Protein AF-A0A7X9DL17-F1 (afdb_monomer)

pLDDT: mean 70.01, std 16.65, range [30.88, 90.94]

Mean predicted aligned error: 10.14 Å

Foldseek 3Di:
DDPPPPPLPFQDLVNVLVVLQPDDAFWKKKFWFAQAQDPLVVVVCQQPDPVRQKDFDPPQPPPVCVSVCSVPDSDGPRDIGMTIIGGHARPVRGPDDSVCCSVPVRRGGSDMGTDDDDD

Nearest PDB structures (foldseek):
  6dzp-assembly1_I  TM=3.539E-01  e=1.680E+00  Mycolicibacterium smegmatis MC2 155
  7of2-assembly1_I  TM=3.763E-01  e=3.217E+00  Homo sapiens
  7pip-assembly1_g  TM=2.037E-01  e=8.525E+00  Mycoplasmoides pneumoniae M129

Structure (mmCIF, N/CA/C/O backbone):
data_AF-A0A7X9DL17-F1
#
_entry.id   AF-A0A7X9DL17-F1
#
loop_
_atom_site.group_PDB
_atom_site.id
_atom_site.type_symbol
_atom_site.label_atom_id
_atom_site.label_alt_id
_atom_site.label_comp_id
_atom_site.label_asym_id
_atom_site.label_entity_id
_atom_site.label_seq_id
_atom_site.pdbx_PDB_ins_code
_atom_site.Cartn_x
_atom_site.Cartn_y
_atom_site.Cartn_z
_atom_site.occupancy
_atom_site.B_iso_or_equiv
_atom_site.auth_seq_id
_atom_site.auth_comp_id
_atom_site.auth_asym_id
_atom_site.auth_atom_id
_atom_site.pdbx_PDB_model_num
ATOM 1 N N . MET A 1 1 ? 9.748 -1.549 -36.839 1.00 34.19 1 MET A N 1
ATOM 2 C CA . MET A 1 1 ? 8.921 -2.304 -35.879 1.00 34.19 1 MET A CA 1
ATOM 3 C C . MET A 1 1 ? 8.423 -1.297 -34.868 1.00 34.19 1 MET A C 1
ATOM 5 O O . MET A 1 1 ? 9.203 -0.851 -34.038 1.00 34.19 1 MET A O 1
ATOM 9 N N . GLU A 1 2 ? 7.187 -0.836 -35.028 1.00 30.88 2 GLU A N 1
ATOM 10 C CA . GLU A 1 2 ? 6.541 0.017 -34.033 1.00 30.88 2 GLU A CA 1
ATOM 11 C C . GLU A 1 2 ? 6.175 -0.862 -32.840 1.00 30.88 2 GLU A C 1
ATOM 13 O O . GLU A 1 2 ? 5.364 -1.780 -32.951 1.00 30.88 2 GLU A O 1
ATOM 18 N N . PHE A 1 3 ? 6.830 -0.628 -31.706 1.00 32.59 3 PHE A N 1
ATOM 19 C CA . PHE A 1 3 ? 6.409 -1.216 -30.446 1.00 32.59 3 PHE A CA 1
ATOM 20 C C . PHE A 1 3 ? 5.177 -0.445 -29.979 1.00 32.59 3 PHE A C 1
ATOM 22 O O . PHE A 1 3 ? 5.293 0.613 -29.365 1.00 32.59 3 PHE A O 1
ATOM 29 N N . SER A 1 4 ? 3.985 -0.963 -30.283 1.00 34.31 4 SER A N 1
ATOM 30 C CA . SER A 1 4 ? 2.783 -0.571 -29.553 1.00 34.31 4 SER A CA 1
ATOM 31 C C . SER A 1 4 ? 2.979 -0.960 -28.090 1.00 34.31 4 SER A C 1
ATOM 33 O O . SER A 1 4 ? 2.832 -2.126 -27.721 1.00 34.31 4 SER A O 1
ATOM 35 N N . GLN A 1 5 ? 3.308 0.024 -27.252 1.00 36.88 5 GLN A N 1
ATOM 36 C CA . GLN A 1 5 ? 3.053 -0.043 -25.820 1.00 36.88 5 GLN A CA 1
ATOM 37 C C . GLN A 1 5 ? 1.539 -0.190 -25.654 1.00 36.88 5 GLN A C 1
ATOM 39 O O . GLN A 1 5 ? 0.799 0.792 -25.670 1.00 36.88 5 GLN A O 1
ATOM 44 N N . LYS A 1 6 ? 1.062 -1.438 -25.560 1.00 36.97 6 LYS A N 1
ATOM 45 C CA . LYS A 1 6 ? -0.248 -1.717 -24.974 1.00 36.97 6 LYS A CA 1
ATOM 46 C C . LYS A 1 6 ? -0.255 -1.018 -23.622 1.00 36.97 6 LYS A C 1
ATOM 48 O O . LYS A 1 6 ? 0.640 -1.267 -22.815 1.00 36.97 6 LYS A O 1
ATOM 53 N N . GLY A 1 7 ? -1.209 -0.108 -23.439 1.00 40.34 7 GLY A N 1
ATOM 54 C CA . GLY A 1 7 ? -1.436 0.569 -22.175 1.00 40.34 7 GLY A CA 1
ATOM 55 C C . GLY A 1 7 ? -1.478 -0.476 -21.073 1.00 40.34 7 GLY A C 1
ATOM 56 O O . GLY A 1 7 ? -2.349 -1.338 -21.070 1.00 40.34 7 GLY A O 1
ATOM 57 N N . VAL A 1 8 ? -0.471 -0.440 -20.206 1.00 41.78 8 VAL A N 1
ATOM 58 C CA . VAL A 1 8 ? -0.549 -1.080 -18.901 1.00 41.78 8 VAL A CA 1
ATOM 59 C C . VAL A 1 8 ? -1.662 -0.315 -18.211 1.00 41.78 8 VAL A C 1
ATOM 61 O O . VAL A 1 8 ? -1.482 0.882 -17.962 1.00 41.78 8 VAL A O 1
ATOM 64 N N . ASP A 1 9 ? -2.826 -0.946 -18.049 1.00 44.84 9 ASP A N 1
ATOM 65 C CA . ASP A 1 9 ? -3.956 -0.348 -17.349 1.00 44.84 9 ASP A CA 1
ATOM 66 C C . ASP A 1 9 ? -3.421 0.169 -16.015 1.00 44.84 9 ASP A C 1
ATOM 68 O O . ASP A 1 9 ? -2.952 -0.578 -15.158 1.00 44.84 9 ASP A O 1
ATOM 72 N N . LYS A 1 10 ? -3.337 1.496 -15.905 1.00 55.38 10 LYS A N 1
ATOM 73 C CA . LYS A 1 10 ? -2.971 2.128 -14.648 1.00 55.38 10 LYS A CA 1
ATOM 74 C C . LYS A 1 10 ? -4.097 1.787 -13.689 1.00 55.38 10 LYS A C 1
ATOM 76 O O . LYS A 1 10 ? -5.256 1.890 -14.086 1.00 55.38 10 LYS A O 1
ATOM 81 N N . VAL A 1 11 ? -3.760 1.456 -12.444 1.00 64.88 11 VAL A N 1
ATOM 82 C CA . VAL A 1 11 ? -4.734 1.533 -11.358 1.00 64.88 11 VAL A CA 1
ATOM 83 C C . VAL A 1 11 ? -5.469 2.864 -11.501 1.00 64.88 11 VAL A C 1
ATOM 85 O O . VAL A 1 11 ? -4.837 3.927 -11.507 1.00 64.88 11 VAL A O 1
ATOM 88 N N . ASP A 1 12 ? -6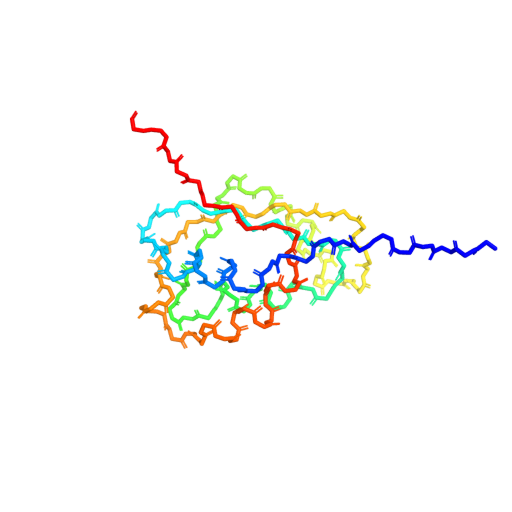.782 2.790 -11.695 1.00 79.38 12 ASP A N 1
ATOM 89 C CA . ASP A 1 12 ? -7.609 3.975 -11.836 1.00 79.38 12 ASP A CA 1
ATOM 90 C C . ASP A 1 12 ? -7.525 4.778 -10.532 1.00 79.38 12 ASP A C 1
ATOM 92 O O . ASP A 1 12 ? -7.726 4.249 -9.432 1.00 79.38 12 ASP A O 1
ATOM 96 N N . GLY A 1 13 ? -7.137 6.050 -10.646 1.00 77.75 13 GLY A N 1
ATOM 97 C CA . GLY A 1 13 ? -6.870 6.895 -9.484 1.00 77.75 13 GLY A CA 1
ATOM 98 C C . GLY A 1 13 ? -8.103 7.058 -8.595 1.00 77.75 13 GLY A C 1
ATOM 99 O O . GLY A 1 13 ? -7.968 7.079 -7.368 1.00 77.75 13 GLY A O 1
ATOM 100 N N . ASP A 1 14 ? -9.297 7.099 -9.191 1.00 84.06 14 ASP A N 1
ATOM 101 C CA . ASP A 1 14 ? -10.557 7.210 -8.463 1.00 84.06 14 ASP A CA 1
ATOM 102 C C . ASP A 1 14 ? -10.915 5.886 -7.777 1.00 84.06 14 ASP A C 1
ATOM 104 O O . ASP A 1 14 ? -11.297 5.887 -6.602 1.00 84.06 14 ASP A O 1
ATOM 108 N N . GLU A 1 15 ? -10.709 4.744 -8.437 1.00 86.12 15 GLU A N 1
ATOM 109 C CA . GLU A 1 15 ? -10.894 3.429 -7.816 1.00 86.12 15 GLU A CA 1
ATOM 110 C C . GLU A 1 15 ? -9.952 3.230 -6.617 1.00 86.12 15 GLU A C 1
ATOM 112 O O . GLU A 1 15 ? -10.385 2.827 -5.529 1.00 86.12 15 GLU A O 1
ATOM 117 N N . PHE A 1 16 ? -8.670 3.568 -6.770 1.00 87.00 16 PHE A N 1
ATOM 118 C CA . PHE A 1 16 ? -7.692 3.484 -5.686 1.00 87.00 16 PHE A CA 1
ATOM 119 C C . PHE A 1 16 ? -8.053 4.399 -4.521 1.00 87.00 16 PHE A C 1
ATOM 121 O O . PHE A 1 16 ? -8.025 3.973 -3.362 1.00 87.00 16 PHE A O 1
ATOM 128 N N . ARG A 1 17 ? -8.461 5.636 -4.821 1.00 89.38 17 ARG A N 1
ATOM 129 C CA . ARG A 1 17 ? -8.933 6.605 -3.830 1.00 89.38 17 ARG A CA 1
ATOM 130 C C . ARG A 1 17 ? -10.103 6.047 -3.024 1.00 89.38 17 ARG A C 1
ATOM 132 O O . ARG A 1 17 ? -10.076 6.092 -1.792 1.00 89.38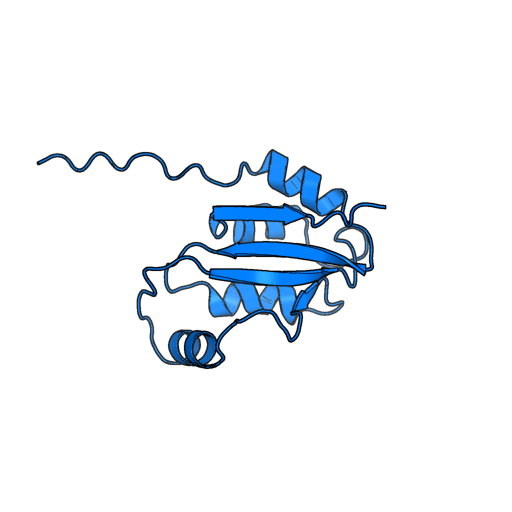 17 ARG A O 1
ATOM 139 N N . VAL A 1 18 ? -11.117 5.503 -3.699 1.00 89.62 18 VAL A N 1
ATOM 140 C CA . VAL A 1 18 ? -12.306 4.927 -3.055 1.00 89.62 18 VAL A CA 1
ATOM 141 C C . VAL A 1 18 ? -11.915 3.750 -2.159 1.00 89.62 18 VAL A C 1
ATOM 143 O O . VAL A 1 18 ? -12.313 3.716 -0.989 1.00 89.62 18 VAL A O 1
ATOM 146 N N . LYS A 1 19 ? -11.079 2.827 -2.656 1.00 89.56 19 LYS A N 1
ATOM 147 C CA . LYS A 1 19 ? -10.584 1.691 -1.865 1.00 89.56 19 LYS A CA 1
ATOM 148 C C . LYS A 1 19 ? -9.822 2.168 -0.624 1.00 89.56 19 LYS A C 1
ATOM 150 O O . LYS A 1 19 ? -10.142 1.711 0.472 1.00 89.56 19 LYS A O 1
ATOM 155 N N . LEU A 1 20 ? -8.897 3.126 -0.754 1.00 88.50 20 LEU A N 1
ATOM 156 C CA . LEU A 1 20 ? -8.110 3.685 0.356 1.00 88.50 20 LEU A CA 1
ATOM 157 C C . LEU A 1 20 ? -8.970 4.327 1.453 1.00 88.50 20 LEU A C 1
ATOM 159 O O . LEU A 1 20 ? -8.733 4.081 2.638 1.00 88.50 20 LEU A O 1
ATOM 163 N N . ILE A 1 21 ? -9.973 5.132 1.082 1.00 90.12 21 ILE A N 1
ATOM 164 C CA . ILE A 1 21 ? -10.885 5.771 2.048 1.00 90.12 21 ILE A CA 1
ATOM 165 C C . ILE A 1 21 ? -11.711 4.716 2.800 1.00 90.12 21 ILE A C 1
ATOM 167 O O . ILE A 1 21 ? -12.014 4.890 3.981 1.00 90.12 21 ILE A O 1
ATOM 171 N N . SER A 1 22 ? -12.078 3.624 2.125 1.00 90.06 22 SER A N 1
ATOM 172 C CA . SER A 1 22 ? -12.926 2.570 2.693 1.00 90.06 22 SER A CA 1
ATOM 173 C C . SER A 1 22 ? -12.214 1.661 3.706 1.00 90.06 22 SER A C 1
ATOM 175 O O . SER A 1 22 ? -12.880 0.903 4.422 1.00 90.06 22 SER A O 1
ATOM 177 N N . LEU A 1 23 ? -10.880 1.742 3.795 1.00 90.56 23 LEU A N 1
ATOM 178 C CA . LEU A 1 23 ? -10.077 0.869 4.645 1.00 90.56 23 LEU A CA 1
ATOM 179 C C . LEU A 1 23 ? -10.411 1.024 6.129 1.00 90.56 23 LEU A C 1
ATOM 181 O O . LEU A 1 23 ? -10.587 2.114 6.675 1.00 90.56 23 LEU A O 1
ATOM 185 N N . ARG A 1 24 ? -10.415 -0.109 6.821 1.00 90.25 24 ARG A N 1
ATOM 186 C CA . ARG A 1 24 ? -10.623 -0.224 8.261 1.00 90.25 24 ARG A CA 1
ATOM 187 C C . ARG A 1 24 ? -9.380 -0.799 8.915 1.00 90.25 24 ARG A C 1
ATOM 189 O O . ARG A 1 24 ? -8.653 -1.606 8.339 1.00 90.25 24 ARG A O 1
ATOM 196 N N . ARG A 1 25 ? -9.157 -0.402 10.168 1.00 89.38 25 ARG A N 1
ATOM 197 C CA . ARG A 1 25 ? -8.061 -0.928 10.985 1.00 89.38 25 ARG A CA 1
ATOM 198 C C . ARG A 1 25 ? -8.126 -2.458 11.033 1.00 89.38 25 ARG A C 1
ATOM 200 O O . ARG A 1 25 ? -9.204 -3.022 11.187 1.00 89.38 25 ARG A O 1
ATOM 207 N N . ASN A 1 26 ? -6.961 -3.095 10.968 1.00 88.88 26 ASN A N 1
ATOM 208 C CA . ASN A 1 26 ? -6.740 -4.541 10.928 1.00 88.88 26 ASN A CA 1
ATOM 209 C C . ASN A 1 26 ? -7.160 -5.267 9.644 1.00 88.88 26 ASN A C 1
ATOM 211 O O . ASN A 1 26 ? -6.990 -6.484 9.598 1.00 88.88 26 ASN A O 1
ATOM 215 N N . GLN A 1 27 ? -7.656 -4.576 8.614 1.00 90.94 27 GLN A N 1
ATOM 216 C CA . GLN A 1 27 ? -7.819 -5.212 7.308 1.00 90.94 27 GLN A CA 1
ATOM 217 C C . GLN A 1 27 ? -6.462 -5.553 6.699 1.00 90.94 27 GLN A C 1
ATOM 219 O O . GLN A 1 27 ? -5.466 -4.867 6.947 1.00 90.94 27 GLN A O 1
ATOM 224 N N . THR A 1 28 ? -6.452 -6.611 5.897 1.00 90.44 28 THR A N 1
ATOM 225 C CA . THR A 1 28 ? -5.301 -6.986 5.085 1.00 90.44 28 THR A CA 1
ATOM 226 C C . THR A 1 28 ? -5.480 -6.401 3.692 1.00 90.44 28 THR A C 1
ATOM 228 O O . THR A 1 28 ? -6.560 -6.485 3.109 1.00 90.44 28 THR A O 1
ATOM 231 N N . VAL A 1 29 ? -4.424 -5.797 3.168 1.00 89.31 29 VAL A N 1
ATOM 232 C CA . VAL A 1 29 ? -4.363 -5.256 1.811 1.00 89.31 29 VAL A CA 1
ATOM 233 C C . VAL A 1 29 ? -3.107 -5.767 1.125 1.00 89.31 29 VAL A C 1
ATOM 235 O O . VAL A 1 29 ? -2.112 -6.047 1.794 1.00 89.31 29 VAL A O 1
ATOM 238 N N . VAL A 1 30 ? -3.149 -5.881 -0.195 1.00 88.12 30 VAL A N 1
ATOM 239 C CA . VAL A 1 30 ? -1.990 -6.214 -1.018 1.00 88.12 30 VAL A CA 1
ATOM 240 C C . VAL A 1 30 ? -1.762 -5.069 -1.991 1.00 88.12 30 VAL A C 1
ATOM 242 O O . VAL A 1 30 ? -2.674 -4.661 -2.708 1.00 88.12 30 VAL A O 1
ATOM 245 N N . PHE A 1 31 ? -0.547 -4.536 -1.974 1.00 85.44 31 PHE A N 1
ATOM 246 C CA . PHE A 1 31 ? -0.068 -3.586 -2.968 1.00 85.44 31 PHE A CA 1
ATOM 247 C C . PHE A 1 31 ? 0.742 -4.360 -4.006 1.00 85.44 31 PHE A C 1
ATOM 249 O O . PHE A 1 31 ? 1.800 -4.889 -3.666 1.00 85.44 31 PHE A O 1
ATOM 256 N N . GLU A 1 32 ? 0.262 -4.449 -5.242 1.00 83.25 32 GLU A N 1
ATOM 257 C CA . GLU A 1 32 ? 1.016 -5.063 -6.336 1.00 83.25 32 GLU A CA 1
ATOM 258 C C . GLU A 1 32 ? 1.809 -3.975 -7.054 1.00 83.25 32 GLU A C 1
ATOM 260 O O . GLU A 1 32 ? 1.239 -3.158 -7.771 1.00 83.25 32 GLU A O 1
ATOM 265 N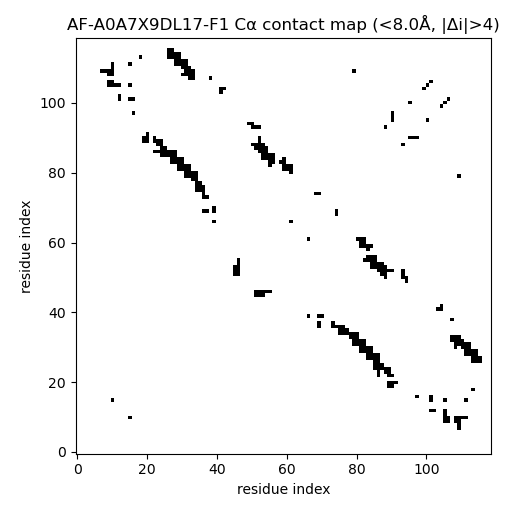 N . PHE A 1 33 ? 3.120 -3.912 -6.819 1.00 78.81 33 PHE A N 1
ATOM 266 C CA . PHE A 1 33 ? 3.969 -2.871 -7.398 1.00 78.81 33 PHE A CA 1
ATOM 267 C C . PHE A 1 33 ? 4.472 -3.245 -8.782 1.00 78.81 33 PHE A C 1
ATOM 269 O O . PHE A 1 33 ? 4.904 -4.375 -9.001 1.00 78.81 33 PHE A O 1
ATOM 276 N N . LYS A 1 34 ? 4.554 -2.238 -9.655 1.00 75.88 34 LYS A N 1
ATOM 277 C CA . LYS A 1 34 ? 5.279 -2.289 -10.925 1.00 75.88 34 LYS A CA 1
ATOM 278 C C . LYS A 1 34 ? 6.771 -2.467 -10.681 1.00 75.88 34 LYS A C 1
ATOM 280 O O . LYS A 1 34 ? 7.386 -1.745 -9.889 1.00 75.88 34 LYS A O 1
ATOM 285 N N . GLY A 1 35 ? 7.389 -3.363 -11.438 1.00 64.50 35 GLY A N 1
ATOM 286 C CA . GLY A 1 35 ? 8.837 -3.539 -11.437 1.00 64.50 35 GLY A CA 1
ATOM 287 C C . GLY A 1 35 ? 9.567 -2.404 -12.168 1.00 64.50 35 GLY A C 1
ATOM 288 O O . GLY A 1 35 ? 9.863 -2.561 -13.345 1.00 64.50 35 GLY A O 1
ATOM 289 N N . MET A 1 36 ? 9.841 -1.255 -11.518 1.00 57.28 36 MET A N 1
ATOM 290 C CA . MET A 1 36 ? 10.729 -0.192 -12.060 1.00 57.28 36 MET A CA 1
ATOM 291 C C . MET A 1 36 ? 11.446 0.681 -10.991 1.00 57.28 36 MET A C 1
ATOM 293 O O . MET A 1 36 ? 11.004 1.769 -10.663 1.00 57.28 36 MET A O 1
ATOM 297 N N . VAL A 1 37 ? 12.624 0.254 -10.521 1.00 50.69 37 VAL A N 1
ATOM 298 C CA . VAL A 1 37 ? 13.788 1.020 -9.967 1.00 50.69 37 VAL A CA 1
ATOM 299 C C . VAL A 1 37 ? 13.631 2.083 -8.868 1.00 50.69 37 VAL A C 1
AT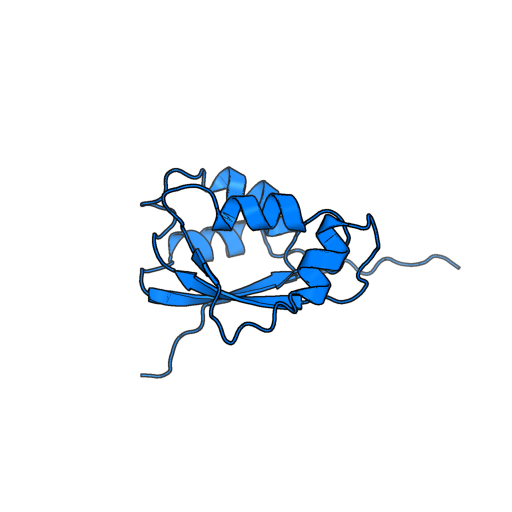OM 301 O O . VAL A 1 37 ? 14.427 2.083 -7.938 1.00 50.69 37 VAL A O 1
ATOM 304 N N . HIS A 1 38 ? 12.713 3.044 -8.933 1.00 52.81 38 HIS A N 1
ATOM 305 C CA . HIS A 1 38 ? 12.806 4.258 -8.097 1.00 52.81 38 HIS A CA 1
ATOM 306 C C . HIS A 1 38 ? 11.948 4.235 -6.822 1.00 52.81 38 HIS A C 1
ATOM 308 O O . HIS A 1 38 ? 11.826 5.243 -6.124 1.00 52.81 38 HIS A O 1
ATOM 314 N N . TRP A 1 39 ? 11.364 3.084 -6.486 1.00 55.88 39 TRP A N 1
ATOM 315 C CA . TRP A 1 39 ? 10.208 3.038 -5.591 1.00 55.88 39 TRP A CA 1
ATOM 316 C C . TRP A 1 39 ? 10.512 2.749 -4.127 1.00 55.88 39 TRP A C 1
ATOM 318 O O . TRP A 1 39 ? 9.685 3.093 -3.290 1.00 55.88 39 TRP A O 1
ATOM 328 N N . ALA A 1 40 ? 11.677 2.190 -3.782 1.00 52.34 40 ALA A N 1
ATOM 329 C CA . ALA A 1 40 ? 11.969 1.812 -2.396 1.00 52.34 40 ALA A CA 1
ATOM 330 C C . ALA A 1 40 ? 11.893 3.007 -1.428 1.00 52.34 40 ALA A C 1
ATOM 332 O O . ALA A 1 40 ? 11.316 2.880 -0.355 1.00 52.34 40 ALA A O 1
ATOM 333 N N . THR A 1 41 ? 12.365 4.196 -1.810 1.00 53.06 41 THR A N 1
ATOM 334 C CA . THR A 1 41 ? 12.286 5.404 -0.965 1.00 53.06 41 THR A CA 1
ATOM 335 C C . THR A 1 41 ? 10.864 5.943 -0.786 1.00 53.06 41 THR A C 1
ATOM 337 O O . THR A 1 41 ? 10.513 6.364 0.314 1.00 53.06 41 THR A O 1
ATOM 340 N N . ASN A 1 42 ? 10.023 5.894 -1.824 1.00 56.00 42 ASN A N 1
ATOM 341 C CA . ASN A 1 42 ? 8.639 6.394 -1.759 1.00 56.00 42 ASN A CA 1
ATOM 342 C C . ASN A 1 42 ? 7.698 5.380 -1.098 1.00 56.00 42 ASN A C 1
ATOM 344 O O . ASN A 1 42 ? 6.795 5.749 -0.353 1.00 56.00 42 ASN A O 1
ATOM 348 N N . PHE A 1 43 ? 7.967 4.095 -1.313 1.00 61.00 43 PHE A N 1
ATOM 349 C CA . PHE A 1 43 ? 7.361 2.995 -0.584 1.00 61.00 43 PHE A CA 1
ATOM 350 C C . PHE A 1 43 ? 7.667 3.133 0.908 1.00 61.00 43 PHE A C 1
ATOM 352 O O . PHE A 1 43 ? 6.746 3.224 1.709 1.00 61.00 43 PHE A O 1
ATOM 359 N N . LEU A 1 44 ? 8.936 3.300 1.297 1.00 58.75 44 LEU A N 1
ATOM 360 C CA . LEU A 1 44 ? 9.311 3.524 2.697 1.00 58.75 44 LEU A CA 1
ATOM 361 C C . LEU A 1 44 ? 8.625 4.756 3.309 1.00 58.75 44 LEU A C 1
ATOM 363 O O . LEU A 1 44 ? 8.334 4.731 4.501 1.00 58.75 44 LEU A O 1
ATOM 367 N N . ALA A 1 45 ? 8.294 5.793 2.533 1.00 58.88 45 ALA A N 1
ATOM 368 C CA . ALA A 1 45 ? 7.538 6.940 3.043 1.00 58.88 45 ALA A CA 1
ATOM 369 C C . ALA A 1 45 ? 6.115 6.565 3.516 1.00 58.88 45 ALA A C 1
ATOM 371 O O . ALA A 1 45 ? 5.651 7.100 4.518 1.00 58.88 45 ALA A O 1
ATOM 372 N N . LEU A 1 46 ? 5.442 5.593 2.890 1.00 63.53 46 LEU A N 1
ATOM 373 C CA . LEU A 1 46 ? 4.156 5.075 3.387 1.00 63.53 46 LEU A CA 1
ATOM 374 C C . LEU A 1 46 ? 4.283 4.289 4.702 1.00 63.53 46 LEU A C 1
ATOM 376 O O . LEU A 1 46 ? 3.353 4.285 5.511 1.00 63.53 46 LEU A O 1
ATOM 380 N N . PHE A 1 47 ? 5.410 3.597 4.894 1.00 65.56 47 PHE A N 1
ATOM 381 C CA . PHE A 1 47 ? 5.616 2.643 5.994 1.00 65.56 47 PHE A CA 1
ATOM 382 C C . PHE A 1 47 ? 6.453 3.181 7.154 1.00 65.56 47 PHE A C 1
ATOM 384 O O . PHE A 1 47 ? 6.468 2.553 8.207 1.00 65.56 47 PHE A O 1
ATOM 391 N N . ASN A 1 48 ? 7.127 4.323 6.988 1.00 65.50 48 ASN A N 1
ATOM 392 C CA . ASN A 1 48 ? 7.998 4.919 8.006 1.00 65.50 48 ASN A CA 1
ATOM 393 C C . ASN A 1 48 ? 7.576 6.329 8.441 1.00 65.50 48 ASN A C 1
ATOM 395 O O . ASN A 1 48 ? 8.261 6.912 9.278 1.00 65.50 48 ASN A O 1
ATOM 399 N N . VAL A 1 49 ? 6.476 6.890 7.920 1.00 64.06 49 VAL A N 1
ATOM 400 C CA . VAL A 1 49 ? 5.947 8.187 8.383 1.00 64.06 49 VAL A CA 1
ATOM 401 C C . VAL A 1 49 ? 4.927 7.965 9.507 1.00 64.06 49 VAL A C 1
ATOM 403 O O . VAL A 1 49 ? 3.881 7.358 9.269 1.00 64.06 49 VAL A O 1
ATOM 406 N N . PRO A 1 50 ? 5.188 8.439 10.741 1.00 62.97 50 PRO A N 1
ATOM 407 C CA . PRO A 1 50 ? 4.226 8.344 11.831 1.00 62.97 50 PRO A CA 1
ATOM 408 C C . PRO A 1 50 ? 3.032 9.304 11.637 1.00 62.97 50 PRO A C 1
ATOM 410 O O . PRO A 1 50 ? 3.235 10.447 11.229 1.00 62.97 50 PRO A O 1
ATOM 413 N N . PRO A 1 51 ? 1.802 8.901 12.006 1.00 69.44 51 PRO A N 1
ATOM 414 C CA . PRO A 1 51 ? 1.427 7.559 12.440 1.00 69.44 51 PRO A CA 1
ATOM 415 C C . PRO A 1 51 ? 1.420 6.580 11.257 1.00 69.44 51 PRO A C 1
ATOM 417 O O . PRO A 1 51 ? 0.842 6.865 10.212 1.00 69.44 51 PRO A O 1
ATOM 420 N N . LEU A 1 52 ? 2.027 5.404 11.453 1.00 77.81 52 LEU A N 1
ATOM 421 C CA . LEU A 1 52 ? 2.154 4.389 10.406 1.00 77.81 52 LEU A CA 1
ATOM 422 C C . LEU A 1 52 ? 0.768 3.981 9.891 1.00 77.81 52 LEU A C 1
ATOM 424 O O . LEU A 1 52 ? -0.076 3.548 10.680 1.00 77.81 52 LEU A O 1
ATOM 428 N N . MET A 1 53 ? 0.523 4.107 8.586 1.00 81.81 53 MET A N 1
ATOM 429 C CA . MET A 1 53 ? -0.754 3.693 7.988 1.00 81.81 53 MET A CA 1
ATOM 430 C C . MET A 1 53 ? -0.853 2.179 7.863 1.00 81.81 53 MET A C 1
ATOM 432 O O . MET A 1 53 ? -1.889 1.585 8.167 1.00 81.81 53 MET A O 1
ATOM 436 N N . PHE A 1 54 ? 0.253 1.553 7.472 1.00 85.25 54 PHE A N 1
ATOM 437 C CA . PHE A 1 54 ? 0.324 0.143 7.139 1.00 85.25 54 PHE A CA 1
ATOM 438 C C . PHE A 1 54 ? 1.494 -0.520 7.861 1.00 85.25 54 PHE A C 1
ATOM 440 O O . PHE A 1 54 ? 2.532 0.092 8.098 1.00 85.25 54 PHE A O 1
ATOM 447 N N . GLN A 1 55 ? 1.316 -1.791 8.195 1.00 84.75 55 GLN A N 1
ATOM 448 C CA . GLN A 1 55 ? 2.361 -2.674 8.686 1.00 84.75 55 GLN A CA 1
ATOM 449 C C . GLN A 1 55 ? 2.563 -3.786 7.667 1.00 84.75 55 GLN A C 1
ATOM 451 O O . GLN A 1 55 ? 1.611 -4.498 7.358 1.00 84.75 55 GLN A O 1
ATOM 456 N N . ILE A 1 56 ? 3.784 -3.955 7.170 1.00 81.31 56 ILE A N 1
ATOM 457 C CA . ILE A 1 56 ? 4.124 -5.074 6.288 1.00 81.31 56 ILE A CA 1
ATOM 458 C C . ILE A 1 56 ? 3.951 -6.377 7.073 1.00 81.31 56 ILE A C 1
ATOM 460 O O . ILE A 1 56 ? 4.429 -6.501 8.204 1.00 81.31 56 ILE A O 1
ATOM 464 N N . ALA A 1 57 ? 3.233 -7.329 6.486 1.00 79.81 57 ALA A N 1
ATOM 465 C CA . ALA A 1 57 ? 3.047 -8.641 7.077 1.00 79.81 57 ALA A CA 1
ATOM 466 C C . ALA A 1 57 ? 4.369 -9.432 7.013 1.00 79.81 57 ALA A C 1
ATOM 468 O O . ALA A 1 57 ? 5.049 -9.374 5.989 1.00 79.81 57 ALA A O 1
ATOM 469 N N . PRO A 1 58 ? 4.762 -10.168 8.066 1.00 68.38 58 PRO A N 1
ATOM 470 C CA . PRO A 1 58 ? 6.027 -10.907 8.087 1.00 68.38 58 PRO A CA 1
ATOM 471 C C . PRO A 1 58 ? 6.108 -12.003 7.011 1.00 68.38 58 PRO A C 1
ATOM 473 O O . PRO A 1 58 ? 7.197 -12.333 6.556 1.00 68.38 58 PRO A O 1
ATOM 476 N N . GLU A 1 59 ? 4.965 -12.541 6.582 1.00 69.56 59 GLU A N 1
ATOM 477 C CA . GLU A 1 59 ? 4.830 -13.478 5.464 1.00 69.56 59 GLU A CA 1
ATOM 478 C C . GLU A 1 59 ? 4.873 -12.810 4.083 1.00 69.56 59 GLU A C 1
ATOM 480 O O . GLU A 1 59 ? 4.967 -13.502 3.068 1.00 69.56 59 GLU A O 1
ATOM 485 N N . SER A 1 60 ? 4.797 -11.475 4.022 1.00 64.31 60 SER A N 1
ATOM 486 C CA . SER A 1 60 ? 4.999 -10.747 2.778 1.00 64.31 60 SER A CA 1
ATOM 487 C C . SER A 1 60 ? 6.436 -10.991 2.348 1.00 64.31 60 SER A C 1
ATOM 489 O O . SER A 1 60 ? 7.370 -10.502 2.983 1.00 64.31 60 SER A O 1
ATOM 491 N N . ALA A 1 61 ? 6.612 -11.745 1.266 1.00 52.84 61 ALA A N 1
ATOM 492 C CA . ALA A 1 61 ? 7.900 -12.061 0.667 1.00 52.84 61 ALA A CA 1
ATOM 493 C C . ALA A 1 61 ? 8.519 -10.830 -0.015 1.00 52.84 61 ALA A C 1
ATOM 495 O O . ALA A 1 61 ? 8.947 -10.882 -1.166 1.00 52.84 61 ALA A O 1
ATOM 496 N N . ILE A 1 62 ? 8.597 -9.702 0.693 1.00 57.75 62 ILE A N 1
ATOM 497 C CA . ILE A 1 62 ? 9.574 -8.686 0.356 1.00 57.75 62 ILE A CA 1
ATOM 498 C C . ILE A 1 62 ? 10.907 -9.307 0.734 1.00 57.75 62 ILE A C 1
ATOM 500 O O . ILE A 1 62 ? 11.331 -9.266 1.890 1.00 57.75 62 ILE A O 1
ATOM 504 N N . SER A 1 63 ? 11.547 -9.956 -0.235 1.00 56.47 63 SER A N 1
ATOM 505 C CA . SER A 1 63 ? 12.904 -10.426 -0.032 1.00 56.47 63 SER A CA 1
ATOM 506 C C . SER A 1 63 ? 13.735 -9.216 0.395 1.00 56.47 63 SER A C 1
ATOM 508 O O . SER A 1 63 ? 13.798 -8.214 -0.318 1.00 56.47 63 SER A O 1
ATOM 510 N N . TRP A 1 64 ? 14.372 -9.276 1.565 1.00 53.44 64 TRP A N 1
ATOM 511 C CA . TRP A 1 64 ? 15.332 -8.249 1.977 1.00 53.44 64 TRP A CA 1
ATOM 512 C C . TRP A 1 64 ? 16.430 -8.060 0.929 1.00 53.44 64 TRP A C 1
ATOM 514 O O . TRP A 1 64 ? 17.020 -6.992 0.852 1.00 53.44 64 TRP A O 1
ATOM 524 N N . GLU A 1 65 ? 16.666 -9.063 0.082 1.00 54.69 65 GLU A N 1
ATOM 525 C CA . GLU A 1 65 ? 17.512 -8.967 -1.101 1.00 54.69 65 GLU A CA 1
ATOM 526 C C . GLU A 1 65 ? 16.983 -7.957 -2.127 1.00 54.69 65 GLU A C 1
ATOM 528 O O . GLU A 1 65 ? 17.768 -7.209 -2.693 1.00 54.69 65 GLU A O 1
ATOM 533 N N . VAL A 1 66 ? 15.667 -7.885 -2.331 1.00 56.25 66 VAL A N 1
ATOM 534 C CA . VAL A 1 66 ? 15.004 -6.919 -3.216 1.00 56.25 66 VAL A CA 1
ATOM 535 C C . VAL A 1 66 ? 15.111 -5.511 -2.621 1.00 56.25 66 VAL A C 1
ATOM 537 O O . VAL A 1 66 ? 15.561 -4.595 -3.302 1.00 56.25 66 VAL A O 1
ATOM 540 N N . VAL A 1 67 ? 14.839 -5.342 -1.321 1.00 56.88 67 VAL A N 1
ATOM 541 C CA . VAL A 1 67 ? 15.015 -4.051 -0.617 1.00 56.88 67 VAL A CA 1
ATOM 542 C C . VAL A 1 67 ? 16.479 -3.599 -0.618 1.00 56.88 67 VAL A C 1
ATOM 544 O O . VAL A 1 67 ? 16.764 -2.447 -0.933 1.00 56.88 67 VAL A O 1
ATOM 547 N N . ASN A 1 68 ? 17.421 -4.498 -0.320 1.00 54.25 68 ASN A N 1
ATOM 548 C CA . ASN A 1 68 ? 18.853 -4.195 -0.312 1.00 54.25 68 ASN A CA 1
ATOM 549 C C . ASN A 1 68 ? 19.404 -3.940 -1.721 1.00 54.25 68 ASN A C 1
ATOM 551 O O . ASN A 1 68 ? 20.230 -3.042 -1.876 1.00 54.25 68 ASN A O 1
ATOM 555 N N . ARG A 1 69 ? 18.939 -4.662 -2.754 1.00 51.91 69 ARG A N 1
ATOM 556 C CA . ARG A 1 69 ? 19.261 -4.350 -4.158 1.00 51.91 69 ARG A CA 1
ATOM 557 C C . ARG A 1 69 ? 18.751 -2.963 -4.531 1.00 51.91 69 ARG A C 1
ATOM 559 O O . ARG A 1 69 ? 19.531 -2.191 -5.068 1.00 51.91 69 ARG A O 1
ATOM 566 N N . PHE A 1 70 ? 17.515 -2.607 -4.172 1.00 54.78 70 PHE A N 1
ATOM 567 C CA . PHE A 1 70 ? 16.957 -1.282 -4.463 1.00 54.78 70 PHE A CA 1
ATOM 568 C C . PHE A 1 70 ? 17.647 -0.135 -3.712 1.00 54.78 70 PHE A C 1
ATOM 570 O O . PHE A 1 70 ? 17.774 0.959 -4.254 1.00 54.78 70 PHE A O 1
ATOM 577 N N . MET A 1 71 ? 18.089 -0.351 -2.467 1.00 53.81 71 MET A N 1
ATOM 578 C CA . MET A 1 71 ? 18.816 0.676 -1.707 1.00 53.81 71 MET A CA 1
ATOM 579 C C . MET A 1 71 ? 20.255 0.874 -2.196 1.00 53.81 71 MET A C 1
ATOM 581 O O . MET A 1 71 ? 20.792 1.971 -2.053 1.00 53.81 71 MET A O 1
ATOM 585 N N . MET A 1 72 ? 20.889 -0.166 -2.751 1.00 52.03 72 MET A N 1
ATOM 586 C CA . MET A 1 72 ? 22.300 -0.123 -3.153 1.00 52.03 72 MET A CA 1
ATOM 587 C C . MET A 1 72 ? 22.528 0.085 -4.656 1.00 52.03 72 MET A C 1
ATOM 589 O O . MET A 1 72 ? 23.587 0.583 -5.032 1.00 52.03 72 MET A O 1
ATOM 593 N N . TRP A 1 73 ? 21.561 -0.247 -5.513 1.00 48.69 73 TRP A N 1
ATOM 594 C CA . TRP A 1 73 ? 21.709 -0.212 -6.967 1.00 48.69 73 TRP A CA 1
ATOM 595 C C . TRP A 1 73 ? 20.504 0.478 -7.607 1.00 48.69 73 TRP A C 1
ATOM 597 O O . TRP A 1 73 ? 19.357 0.182 -7.283 1.00 48.69 73 TRP A O 1
ATOM 607 N N . ARG A 1 74 ? 20.750 1.383 -8.566 1.00 50.34 74 ARG A N 1
ATOM 608 C CA . ARG A 1 74 ? 19.710 1.957 -9.446 1.00 50.34 74 ARG A CA 1
ATOM 609 C C . ARG A 1 74 ? 19.240 0.933 -10.499 1.00 50.34 74 ARG A C 1
ATOM 611 O O . ARG A 1 74 ? 18.991 1.305 -11.642 1.0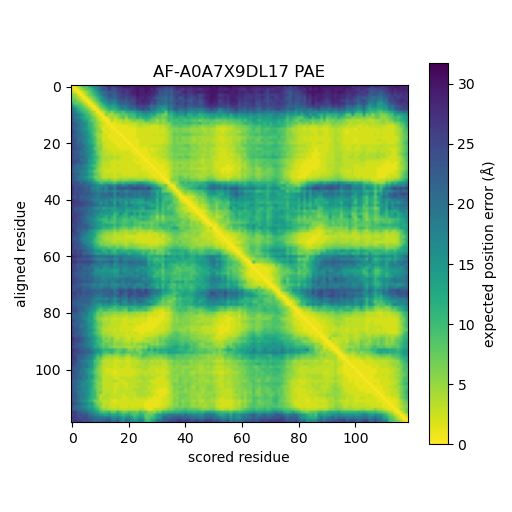0 50.34 74 ARG A O 1
ATOM 618 N N . ASP A 1 75 ? 19.182 -0.344 -10.139 1.00 46.59 75 ASP A N 1
ATOM 619 C CA . ASP A 1 75 ? 18.906 -1.430 -11.077 1.00 46.59 75 ASP A CA 1
ATOM 620 C C . ASP A 1 75 ? 17.405 -1.636 -11.278 1.00 46.59 75 ASP A C 1
ATOM 622 O O . ASP A 1 75 ? 16.600 -1.566 -10.341 1.00 46.59 75 ASP A O 1
ATOM 626 N N . THR A 1 76 ? 17.033 -1.893 -12.534 1.00 52.09 76 THR A N 1
ATOM 627 C CA . THR A 1 76 ? 15.687 -2.290 -12.964 1.00 52.09 76 THR A CA 1
ATOM 628 C C . THR A 1 76 ? 15.384 -3.680 -12.450 1.00 52.09 76 THR A C 1
ATOM 630 O O . THR A 1 76 ? 16.046 -4.655 -12.791 1.00 52.09 76 THR A O 1
ATOM 633 N N . TYR A 1 77 ? 14.374 -3.764 -11.589 1.00 55.53 77 TYR A N 1
ATOM 634 C CA . TYR A 1 77 ? 13.744 -5.028 -11.259 1.00 55.53 77 TYR A CA 1
ATOM 635 C C . TYR A 1 77 ? 12.559 -5.191 -12.203 1.00 55.53 77 TYR A C 1
ATOM 637 O O . TYR A 1 77 ? 11.545 -4.541 -12.000 1.00 55.53 77 TYR A O 1
ATOM 645 N N . ASP A 1 78 ? 12.701 -6.009 -13.243 1.00 57.03 78 ASP A N 1
ATOM 646 C CA . ASP A 1 78 ? 11.725 -6.111 -14.344 1.00 57.03 78 ASP A CA 1
ATOM 647 C C . ASP A 1 78 ? 10.461 -6.922 -13.991 1.00 57.03 78 ASP A C 1
ATOM 649 O O . ASP A 1 78 ? 9.647 -7.247 -14.857 1.00 57.03 78 ASP A O 1
ATOM 653 N N . HIS A 1 79 ? 10.281 -7.272 -12.716 1.00 64.94 79 HIS A N 1
ATOM 654 C CA . HIS A 1 79 ? 9.150 -8.056 -12.234 1.00 64.94 79 HIS A CA 1
ATOM 655 C C . HIS A 1 79 ? 8.349 -7.265 -11.204 1.00 64.94 79 HIS A C 1
ATOM 657 O O . HIS A 1 79 ? 8.911 -6.683 -10.276 1.00 64.94 79 HIS A O 1
ATOM 663 N N . GLY A 1 80 ? 7.025 -7.247 -11.360 1.00 70.62 80 GLY A N 1
ATOM 664 C CA . GLY A 1 80 ? 6.151 -6.740 -10.311 1.00 70.62 80 GLY A CA 1
ATOM 665 C C . GLY A 1 80 ? 6.264 -7.591 -9.046 1.00 70.62 80 GLY A C 1
ATOM 666 O O . GLY A 1 80 ? 6.630 -8.768 -9.108 1.00 70.62 80 GLY A O 1
ATOM 667 N N . PHE A 1 81 ? 5.987 -6.997 -7.888 1.00 74.88 81 PHE A N 1
ATOM 668 C CA . PHE A 1 81 ? 6.041 -7.715 -6.616 1.00 74.88 81 PHE A CA 1
ATOM 669 C C . PHE A 1 81 ? 4.882 -7.314 -5.692 1.00 74.88 81 PHE A C 1
ATOM 671 O O . PHE A 1 81 ? 4.618 -6.121 -5.514 1.00 74.88 81 PHE A O 1
ATOM 678 N N . PRO A 1 82 ? 4.191 -8.293 -5.080 1.00 80.81 82 PRO A N 1
ATOM 679 C CA . PRO A 1 82 ? 3.134 -8.018 -4.124 1.00 80.81 82 PRO A CA 1
ATOM 680 C C . PRO A 1 82 ? 3.708 -7.729 -2.734 1.00 80.81 82 PRO A C 1
ATOM 682 O O . PRO A 1 82 ? 4.642 -8.381 -2.261 1.00 80.81 82 PRO A O 1
ATOM 685 N N . VAL A 1 83 ? 3.091 -6.775 -2.045 1.00 79.88 83 VAL A N 1
ATOM 686 C CA . VAL A 1 83 ? 3.357 -6.459 -0.645 1.00 79.88 83 VAL A CA 1
ATOM 687 C C . VAL A 1 83 ? 2.073 -6.608 0.153 1.00 79.88 83 VAL A C 1
ATOM 689 O O . VAL A 1 83 ? 1.169 -5.775 0.062 1.00 79.88 83 VAL A O 1
ATOM 692 N N . THR A 1 84 ? 2.029 -7.622 1.009 1.00 85.50 84 THR A N 1
ATOM 693 C CA . THR A 1 84 ? 0.923 -7.838 1.941 1.00 85.50 84 THR A CA 1
ATOM 694 C C . THR A 1 84 ? 1.113 -6.981 3.182 1.00 85.50 84 THR A C 1
ATOM 696 O O . THR A 1 84 ? 2.151 -7.016 3.844 1.00 85.50 84 THR A O 1
ATOM 699 N N . CYS A 1 85 ? 0.083 -6.217 3.521 1.00 85.81 85 CYS A N 1
ATOM 700 C CA . CYS A 1 85 ? 0.090 -5.269 4.620 1.00 85.81 85 CYS A CA 1
ATOM 701 C C . CYS A 1 85 ? -1.161 -5.401 5.483 1.00 85.81 85 CYS A C 1
ATOM 703 O O . CYS A 1 85 ? -2.248 -5.708 4.999 1.00 85.81 85 CYS A O 1
ATOM 705 N N . ARG A 1 86 ? -1.027 -5.065 6.764 1.00 89.25 86 ARG A N 1
ATOM 706 C CA . ARG A 1 86 ? -2.135 -4.839 7.688 1.00 89.25 86 ARG A CA 1
ATOM 707 C C . ARG A 1 86 ? -2.349 -3.343 7.887 1.00 89.25 86 ARG A C 1
ATOM 709 O O . ARG A 1 86 ? -1.403 -2.607 8.158 1.00 89.25 86 ARG A O 1
ATOM 716 N N . VAL A 1 87 ? -3.595 -2.891 7.805 1.00 88.69 87 VAL A N 1
ATOM 717 C CA . VAL A 1 87 ? -3.964 -1.493 8.065 1.00 88.69 87 VAL A CA 1
ATOM 718 C C . VAL A 1 87 ? -3.848 -1.206 9.563 1.00 88.69 87 VAL A C 1
ATOM 720 O O . VAL A 1 87 ? -4.582 -1.778 10.373 1.00 88.69 87 VAL A O 1
ATOM 723 N N . LEU A 1 88 ? -2.953 -0.301 9.949 1.00 87.12 88 LEU A N 1
ATOM 724 C CA . LEU A 1 88 ? -2.816 0.180 11.324 1.00 87.12 88 LEU A CA 1
ATOM 725 C C . LEU A 1 88 ? -3.710 1.394 11.567 1.00 87.12 88 LEU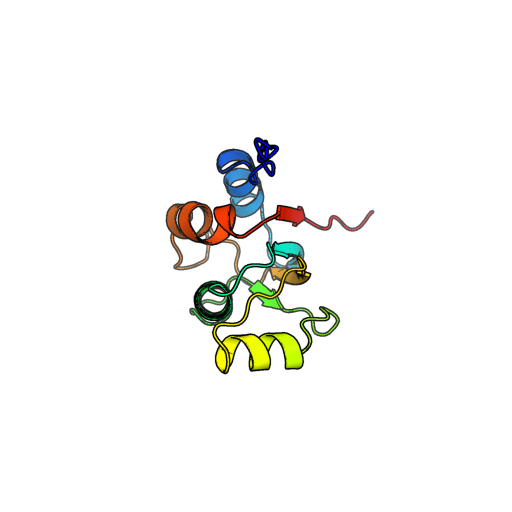 A C 1
ATOM 727 O O . LEU A 1 88 ? -4.546 1.382 12.474 1.00 87.12 88 LEU A O 1
ATOM 731 N N . ASN A 1 89 ? -3.553 2.410 10.722 1.00 86.56 89 ASN A N 1
ATOM 732 C CA . ASN A 1 89 ? -4.309 3.650 10.769 1.00 86.56 89 ASN A CA 1
ATOM 733 C C . ASN A 1 89 ? -4.908 3.895 9.382 1.00 86.56 89 ASN A C 1
ATOM 735 O O . ASN A 1 89 ? -4.158 4.134 8.437 1.00 86.56 89 ASN A O 1
ATOM 739 N N . PRO A 1 90 ? -6.242 3.818 9.240 1.00 84.31 90 PRO A N 1
ATOM 740 C CA . PRO A 1 90 ? -6.915 4.226 8.014 1.00 84.31 90 PRO A CA 1
ATOM 741 C C . PRO A 1 90 ? -6.538 5.656 7.619 1.00 84.31 90 PRO A C 1
ATOM 743 O O . PRO A 1 90 ? -6.259 6.477 8.493 1.00 84.31 90 PRO A O 1
ATOM 746 N N . ILE A 1 91 ? -6.574 5.970 6.323 1.00 80.75 91 ILE A N 1
ATOM 747 C CA . ILE A 1 91 ? -6.051 7.241 5.799 1.00 80.75 91 ILE A CA 1
ATOM 748 C C . ILE A 1 91 ? -6.744 8.477 6.391 1.00 80.75 91 ILE A C 1
ATOM 750 O O . ILE A 1 91 ? -6.101 9.486 6.643 1.00 80.75 91 ILE A O 1
ATOM 754 N N . ASN A 1 92 ? -8.028 8.368 6.743 1.00 76.88 92 ASN A N 1
ATOM 755 C CA . ASN A 1 92 ? -8.783 9.423 7.432 1.00 76.88 92 ASN A CA 1
ATOM 756 C C . ASN A 1 92 ? -8.338 9.685 8.886 1.00 76.88 92 ASN A C 1
ATOM 758 O O . ASN A 1 92 ? -8.750 10.673 9.488 1.00 76.88 92 ASN A O 1
ATOM 762 N N . LYS A 1 93 ? -7.533 8.792 9.466 1.00 72.56 93 LYS A N 1
ATOM 763 C CA . LYS A 1 93 ? -6.924 8.910 10.798 1.00 72.56 93 LYS A CA 1
ATOM 764 C C . LYS A 1 93 ? -5.407 9.081 10.727 1.00 72.56 93 LYS A C 1
ATOM 766 O O . LYS A 1 93 ? -4.764 9.178 11.770 1.00 72.56 93 LYS A O 1
ATOM 771 N N . ALA A 1 94 ? -4.838 9.077 9.526 1.00 66.31 94 ALA A N 1
ATOM 772 C CA . ALA A 1 94 ? -3.418 9.264 9.297 1.00 66.31 94 ALA A CA 1
ATOM 773 C C . ALA A 1 94 ? -3.110 10.736 8.994 1.00 66.31 94 ALA A C 1
ATOM 775 O O . ALA A 1 94 ? -3.950 11.458 8.467 1.00 66.31 94 ALA A O 1
ATOM 776 N N . CYS A 1 95 ? -1.887 11.180 9.288 1.00 68.88 95 CYS A N 1
ATOM 777 C CA . CYS A 1 95 ? -1.434 12.543 8.977 1.00 68.88 95 CYS A CA 1
ATOM 778 C C . CYS A 1 95 ? -0.956 12.707 7.519 1.00 68.88 95 CYS A C 1
ATOM 780 O O . CYS A 1 95 ? -0.249 13.663 7.209 1.00 68.88 95 CYS A O 1
ATOM 782 N N . LEU A 1 96 ? -1.290 11.763 6.636 1.00 72.19 96 LEU A N 1
ATOM 783 C CA . LEU A 1 96 ? -0.872 11.753 5.236 1.00 72.19 96 LEU A CA 1
ATOM 784 C C . LEU A 1 96 ? -2.025 12.208 4.341 1.00 72.19 96 LEU A C 1
ATOM 786 O O . LEU A 1 96 ? -3.173 11.813 4.538 1.00 72.19 96 LEU A O 1
ATOM 790 N N . SER A 1 97 ? -1.710 13.038 3.346 1.00 82.00 97 SER A N 1
ATOM 791 C CA . SER A 1 97 ? -2.696 13.494 2.365 1.00 82.00 97 SER A CA 1
ATOM 792 C C . SER A 1 97 ? -3.145 12.329 1.482 1.00 82.00 97 SER A C 1
ATOM 794 O O . SER A 1 97 ? -2.313 11.635 0.897 1.00 82.00 97 SER A O 1
ATOM 796 N N . LEU A 1 98 ? -4.461 12.143 1.357 1.00 83.81 98 LEU A N 1
ATOM 797 C CA . LEU A 1 98 ? -5.051 11.173 0.434 1.00 83.81 98 LEU A CA 1
ATOM 798 C C . LEU A 1 98 ? -4.611 11.428 -1.009 1.00 83.81 98 LEU A C 1
ATOM 800 O O . LEU A 1 98 ? -4.244 10.483 -1.698 1.00 83.81 98 LEU A O 1
ATOM 804 N N . ASP A 1 99 ? -4.608 12.691 -1.434 1.00 84.31 99 ASP A N 1
ATOM 805 C CA . ASP A 1 99 ? -4.198 13.074 -2.786 1.00 84.31 99 ASP A CA 1
ATOM 806 C C . ASP A 1 99 ? -2.726 12.723 -3.011 1.00 84.31 99 ASP A C 1
ATOM 808 O O . ASP A 1 99 ? -2.381 12.133 -4.024 1.00 84.31 99 ASP A O 1
ATOM 812 N N . TRP A 1 100 ? -1.868 12.949 -2.008 1.00 82.62 100 TRP A N 1
ATOM 813 C CA . TRP A 1 100 ? -0.466 12.542 -2.094 1.00 82.62 100 TRP A CA 1
ATOM 814 C C . TRP A 1 100 ? -0.322 11.024 -2.266 1.00 82.62 100 TRP A C 1
ATOM 816 O O . TRP A 1 100 ? 0.459 10.570 -3.094 1.00 82.62 100 TRP A O 1
ATOM 826 N N . VAL A 1 101 ? -1.088 10.216 -1.529 1.00 81.25 101 VAL A N 1
ATOM 827 C CA . VAL A 1 101 ? -1.031 8.755 -1.698 1.00 81.25 101 VAL A CA 1
ATOM 828 C C . VAL A 1 101 ? -1.512 8.356 -3.094 1.00 81.25 101 VAL A C 1
ATOM 830 O O . VAL A 1 101 ? -0.856 7.557 -3.752 1.00 81.25 101 VAL A O 1
ATOM 833 N N . VAL A 1 102 ? -2.618 8.916 -3.581 1.00 85.44 102 VAL A N 1
ATOM 834 C CA . VAL A 1 102 ? -3.143 8.585 -4.914 1.00 85.44 102 VAL A CA 1
ATOM 835 C C . VAL A 1 102 ? -2.163 9.003 -6.011 1.00 85.44 102 VAL A C 1
ATOM 837 O O . VAL A 1 102 ? -1.819 8.173 -6.848 1.00 85.44 102 VAL A O 1
ATOM 840 N N . ASP A 1 103 ? -1.645 10.229 -5.959 1.00 82.31 103 ASP A N 1
ATOM 841 C CA . ASP A 1 103 ? -0.788 10.802 -7.000 1.00 82.31 103 ASP A CA 1
ATOM 842 C C . ASP A 1 103 ? 0.614 10.188 -7.021 1.00 82.31 103 ASP A C 1
ATOM 844 O O . ASP A 1 103 ? 1.203 10.024 -8.090 1.00 82.31 103 ASP A O 1
ATOM 848 N N . TYR A 1 104 ? 1.164 9.841 -5.853 1.00 77.50 104 TYR A N 1
ATOM 849 C CA . TYR A 1 104 ? 2.541 9.352 -5.751 1.00 77.50 104 TYR A CA 1
ATOM 850 C C . TYR A 1 104 ? 2.652 7.836 -5.634 1.00 77.50 104 TYR A C 1
ATOM 852 O O . TYR A 1 104 ? 3.679 7.292 -6.035 1.00 77.50 104 TYR A O 1
ATOM 860 N N . ILE A 1 105 ? 1.638 7.150 -5.100 1.00 79.25 105 ILE A N 1
ATOM 861 C CA . ILE A 1 105 ? 1.652 5.690 -4.916 1.00 79.25 105 ILE A CA 1
ATOM 862 C C . ILE A 1 105 ? 0.819 4.999 -5.989 1.00 79.25 105 ILE A C 1
ATOM 864 O O . ILE A 1 105 ? 1.267 3.989 -6.520 1.00 79.25 105 ILE A O 1
ATOM 868 N N . GLY A 1 106 ? -0.342 5.545 -6.359 1.00 82.19 106 GLY A N 1
ATOM 869 C CA . GLY A 1 106 ? -1.225 4.952 -7.372 1.00 82.19 106 GLY A CA 1
ATOM 870 C C . GLY A 1 106 ? -0.512 4.604 -8.687 1.00 82.19 106 GLY A C 1
ATOM 871 O O . GLY A 1 106 ? -0.618 3.465 -9.142 1.00 82.19 106 GLY A O 1
ATOM 872 N N . PRO A 1 107 ? 0.312 5.500 -9.271 1.00 80.94 107 PRO A N 1
ATOM 873 C CA . PRO A 1 107 ? 1.048 5.196 -10.498 1.00 80.94 107 PRO A CA 1
ATOM 874 C C . PRO A 1 107 ? 2.029 4.024 -10.378 1.00 80.94 107 PRO A C 1
ATOM 876 O O . PRO A 1 107 ? 2.388 3.436 -11.403 1.00 80.94 107 PRO A O 1
ATOM 879 N N . LEU A 1 108 ? 2.453 3.692 -9.154 1.00 77.69 108 LEU A N 1
ATOM 880 C CA . LEU A 1 108 ? 3.454 2.663 -8.857 1.00 77.69 108 LEU A CA 1
ATOM 881 C C . LEU A 1 108 ? 2.850 1.266 -8.810 1.00 77.69 108 LEU A C 1
ATOM 883 O O . LEU A 1 108 ? 3.593 0.288 -8.804 1.00 77.69 108 LEU A O 1
ATOM 887 N N . LEU A 1 109 ? 1.526 1.184 -8.738 1.00 80.25 109 LEU A N 1
ATOM 888 C CA . LEU A 1 109 ? 0.799 -0.059 -8.576 1.00 80.25 109 LEU A CA 1
ATOM 889 C C . LEU A 1 109 ? 0.330 -0.580 -9.934 1.00 80.25 109 LEU A C 1
ATOM 891 O O . LEU A 1 109 ? -0.124 0.191 -10.788 1.00 80.25 109 LEU A O 1
ATOM 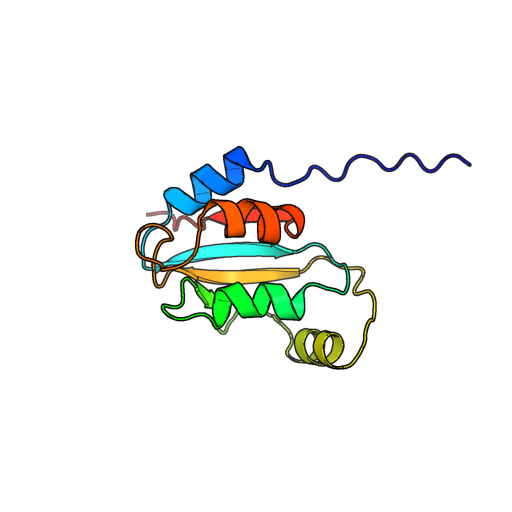895 N N . ASP A 1 110 ? 0.465 -1.888 -10.118 1.00 82.94 110 ASP A N 1
ATOM 896 C CA . ASP A 1 110 ? -0.304 -2.659 -11.092 1.00 82.94 110 ASP A CA 1
ATOM 897 C C . ASP A 1 110 ? -1.703 -2.958 -10.535 1.00 82.94 110 ASP A C 1
ATOM 899 O O . ASP A 1 110 ? -2.676 -2.834 -11.271 1.00 82.94 110 ASP A O 1
ATOM 903 N N . ASP A 1 111 ? -1.825 -3.239 -9.229 1.00 85.38 111 ASP A N 1
ATOM 904 C CA . ASP A 1 111 ? -3.119 -3.411 -8.556 1.00 85.38 111 ASP A CA 1
ATOM 905 C C . ASP A 1 111 ? -3.073 -3.038 -7.057 1.00 85.38 111 ASP A C 1
ATOM 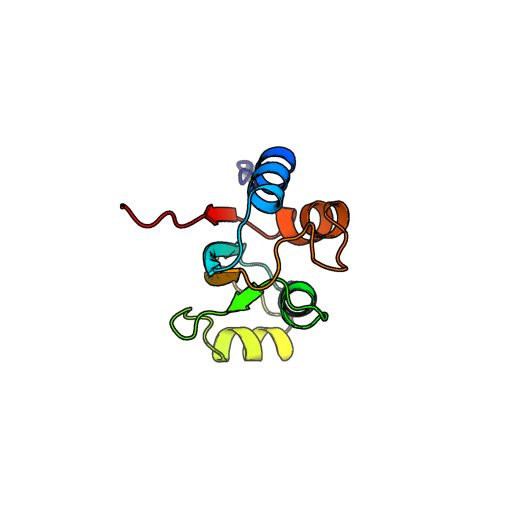907 O O . ASP A 1 111 ? -2.021 -2.990 -6.406 1.00 85.38 111 ASP A O 1
ATOM 911 N N . PHE A 1 112 ? -4.253 -2.775 -6.496 1.00 87.06 112 PHE A N 1
ATOM 912 C CA . PHE A 1 112 ? -4.499 -2.613 -5.072 1.00 87.06 112 PHE A CA 1
ATOM 913 C C . PHE A 1 112 ? -5.688 -3.468 -4.619 1.00 87.06 112 PHE A C 1
ATOM 915 O O . PHE A 1 112 ? -6.856 -3.184 -4.923 1.00 87.06 112 PHE A O 1
ATOM 922 N N . ILE A 1 113 ? -5.386 -4.488 -3.816 1.00 90.06 113 ILE A N 1
ATOM 923 C CA . ILE A 1 113 ? -6.333 -5.534 -3.430 1.00 90.06 113 ILE A CA 1
ATOM 924 C C . ILE A 1 113 ? -6.658 -5.409 -1.943 1.00 90.06 113 ILE A C 1
ATOM 926 O O . ILE A 1 113 ? -5.773 -5.419 -1.088 1.00 90.06 113 ILE A O 1
ATOM 930 N N . VAL A 1 114 ? -7.947 -5.350 -1.608 1.00 88.44 114 VAL A N 1
ATOM 931 C CA . VAL A 1 114 ? -8.422 -5.433 -0.219 1.00 88.44 114 VAL A CA 1
ATOM 932 C C . VAL A 1 114 ? -8.845 -6.870 0.063 1.00 88.44 114 VAL A C 1
ATOM 934 O O . VAL A 1 114 ? -9.816 -7.362 -0.509 1.00 88.44 114 VAL A O 1
ATOM 937 N N . VAL A 1 115 ? -8.132 -7.552 0.959 1.00 87.50 115 VAL A N 1
ATOM 938 C CA . VAL A 1 115 ? -8.424 -8.945 1.310 1.00 87.50 115 VAL A CA 1
ATOM 939 C C . VAL A 1 115 ? -9.588 -8.967 2.293 1.00 87.50 115 VAL A C 1
ATOM 941 O O . VAL A 1 115 ? -9.441 -8.692 3.488 1.00 87.50 115 VAL A O 1
ATOM 944 N N . THR A 1 116 ? -10.768 -9.303 1.787 1.00 76.44 116 THR A N 1
ATOM 945 C CA . THR A 1 116 ? -11.911 -9.661 2.622 1.00 76.44 116 THR A CA 1
ATOM 946 C C . THR A 1 116 ? -11.755 -11.125 3.011 1.00 76.44 116 THR A C 1
ATOM 948 O O . THR A 1 116 ? -11.671 -12.004 2.157 1.00 76.44 116 THR A O 1
ATOM 951 N N . LYS A 1 117 ? -11.645 -11.411 4.313 1.00 56.97 117 LYS A N 1
ATOM 952 C CA . LYS A 1 117 ? -11.802 -12.798 4.754 1.00 56.97 117 LYS A CA 1
ATOM 953 C C . LYS A 1 117 ? -13.248 -13.206 4.449 1.00 56.97 117 LYS A C 1
ATOM 955 O O . LYS A 1 117 ? -14.132 -12.409 4.770 1.00 56.97 117 LYS A O 1
ATOM 960 N N . PRO A 1 118 ? -13.495 -14.385 3.851 1.00 45.09 118 PRO A N 1
ATOM 961 C CA . PRO A 1 118 ? -14.834 -14.948 3.878 1.00 45.09 118 PRO A CA 1
ATOM 962 C C . PRO A 1 118 ? -15.234 -15.120 5.350 1.00 45.09 118 PRO A C 1
ATOM 964 O O . PRO A 1 118 ? -14.417 -15.583 6.154 1.00 45.09 118 PRO A O 1
ATOM 967 N N . GLU A 1 119 ? -16.426 -14.632 5.691 1.00 39.94 119 GLU A N 1
ATOM 968 C CA . GLU A 1 119 ? -17.047 -14.811 7.012 1.00 39.94 119 GLU A CA 1
ATOM 969 C C . GLU A 1 119 ? -17.262 -16.291 7.344 1.00 39.94 119 GLU A C 1
ATOM 971 O O . GLU A 1 119 ? -17.562 -17.078 6.414 1.00 39.94 119 GLU A O 1
#

Solvent-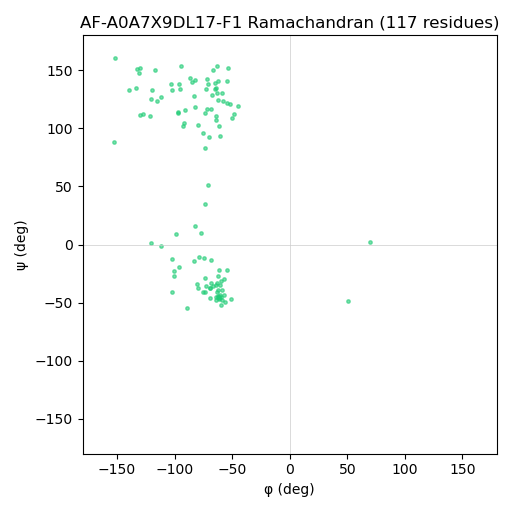accessible surface area (backbone atoms only — not comparable to full-atom values): 6878 Å² total; per-residue (Å²): 134,85,79,78,77,72,78,73,71,63,44,51,56,66,60,51,45,54,54,50,68,69,48,50,64,71,38,41,33,35,43,27,30,54,37,63,45,75,48,64,70,62,53,44,50,54,54,69,42,79,60,42,28,41,40,75,39,90,84,32,74,66,47,65,64,57,56,50,44,45,75,74,35,90,52,75,43,86,55,62,50,64,42,36,26,32,29,61,29,29,51,91,75,29,86,58,59,66,66,56,46,36,71,69,46,34,80,45,25,59,42,79,45,76,58,74,76,83,130

Secondary structure (DSSP, 8-state):
------------HHHHHHHHHH--TT-EEEEEE---SS-HHHHHHHHHSSSPSEEE-TTS---HHHHHHHHH------S-EEEEEEESS-GGGSSS-HHHHHHHHGGGEEEEEEEPPP-

Radius of gyration: 14.82 Å; Cα contacts (8 Å, |Δi|>4): 183; chains: 1; bounding box: 39×28×48 Å

Organism: NCBI:txid2053526

Sequence (119 aa):
MEFSQKGVDKVDGDEFRVKLISLRRNQTVVFEFKGMVHWATNFLALFNVPPLMFQIAPESAISWEVVNRFMMWRDTYDHGFPVTCRVLNPINKACLSLDWVVDYIGPLLDDFIVVTKPE